Protein AF-A0A845VXQ9-F1 (afdb_monomer)

Structure (mmCIF, N/CA/C/O backbone):
data_AF-A0A845VXQ9-F1
#
_entry.id   AF-A0A845VXQ9-F1
#
loop_
_atom_site.group_PDB
_atom_site.id
_atom_site.type_symbol
_atom_site.label_atom_id
_atom_site.label_alt_id
_atom_site.label_comp_id
_atom_site.label_asym_id
_atom_site.label_entity_id
_atom_site.label_seq_id
_atom_site.pdbx_PDB_ins_code
_atom_site.Cartn_x
_atom_site.Cartn_y
_atom_site.Cartn_z
_atom_site.occupancy
_atom_site.B_iso_or_equiv
_atom_site.auth_seq_id
_atom_site.auth_comp_id
_atom_site.auth_asym_id
_atom_site.auth_atom_id
_atom_site.pdbx_PDB_model_num
ATOM 1 N N . MET A 1 1 ? 4.536 22.843 21.570 1.00 70.50 1 MET A N 1
ATOM 2 C CA . MET A 1 1 ? 4.381 21.376 21.478 1.00 70.50 1 MET A CA 1
ATOM 3 C C . MET A 1 1 ? 4.492 20.992 20.016 1.00 70.50 1 MET A C 1
ATOM 5 O O . MET A 1 1 ? 3.746 21.541 19.213 1.00 70.50 1 MET A O 1
ATOM 9 N N . THR A 1 2 ? 5.450 20.147 19.655 1.00 80.56 2 THR A N 1
ATOM 10 C CA . THR A 1 2 ? 5.570 19.576 18.306 1.00 80.56 2 THR A CA 1
ATOM 11 C C . THR A 1 2 ? 4.550 18.450 18.133 1.00 80.56 2 THR A C 1
ATOM 13 O O . THR A 1 2 ? 4.266 17.731 19.087 1.00 80.56 2 THR A O 1
ATOM 16 N N . LYS A 1 3 ? 3.961 18.326 16.939 1.00 85.75 3 LYS A N 1
ATOM 17 C CA . LYS A 1 3 ? 3.116 17.180 16.571 1.00 85.75 3 LYS A CA 1
ATOM 18 C C . LYS A 1 3 ? 3.962 16.131 15.864 1.00 85.75 3 LYS A C 1
ATOM 20 O O . LYS A 1 3 ? 4.796 16.485 15.034 1.00 85.75 3 LYS A O 1
ATOM 25 N N . GLU A 1 4 ? 3.687 14.872 16.166 1.00 93.25 4 GLU A N 1
ATOM 26 C CA . GLU A 1 4 ? 4.242 13.719 15.465 1.00 93.25 4 GLU A CA 1
ATOM 27 C C . GLU A 1 4 ? 3.219 13.155 14.481 1.00 93.25 4 GLU A C 1
ATOM 29 O O . GLU A 1 4 ? 2.010 13.216 14.722 1.00 93.25 4 GLU A O 1
ATOM 34 N N . TYR A 1 5 ? 3.721 12.600 13.381 1.00 91.19 5 TYR A N 1
ATOM 35 C CA . TYR A 1 5 ? 2.930 11.901 12.377 1.00 91.19 5 TYR A CA 1
ATOM 36 C C . TYR A 1 5 ? 3.658 10.625 11.974 1.00 91.19 5 TYR A C 1
ATOM 38 O O . TYR A 1 5 ? 4.884 10.612 11.861 1.00 91.19 5 TYR A O 1
ATOM 46 N N . TYR A 1 6 ? 2.882 9.576 11.727 1.00 89.38 6 TYR A N 1
ATOM 47 C CA . TYR A 1 6 ? 3.373 8.263 11.333 1.00 89.38 6 TYR A CA 1
ATOM 48 C C . TYR A 1 6 ? 2.843 7.928 9.942 1.00 89.38 6 TYR A C 1
ATOM 50 O O . TYR A 1 6 ? 1.680 8.192 9.637 1.00 89.38 6 TYR A O 1
ATOM 58 N N . GLY A 1 7 ? 3.708 7.359 9.107 1.00 88.81 7 GLY A N 1
ATOM 59 C CA . GLY A 1 7 ? 3.361 6.849 7.787 1.00 88.81 7 GLY A CA 1
ATOM 60 C C . GLY A 1 7 ? 3.631 5.353 7.721 1.00 88.81 7 GLY A C 1
ATOM 61 O O . GLY A 1 7 ? 4.651 4.884 8.224 1.00 88.81 7 GLY A O 1
ATOM 62 N N . PHE A 1 8 ? 2.725 4.619 7.083 1.00 88.31 8 PHE A N 1
ATOM 63 C CA . PHE A 1 8 ? 2.843 3.181 6.861 1.00 88.31 8 PHE A CA 1
ATOM 64 C C . PHE A 1 8 ? 2.778 2.904 5.362 1.00 88.31 8 PHE A C 1
ATOM 66 O O . PHE A 1 8 ? 2.008 3.540 4.647 1.00 88.31 8 PHE A O 1
ATOM 73 N N . SER A 1 9 ? 3.591 1.960 4.889 1.00 91.94 9 SER A N 1
ATOM 74 C CA . SER A 1 9 ? 3.578 1.522 3.493 1.00 91.94 9 SER A CA 1
ATOM 75 C C . SER A 1 9 ? 2.917 0.157 3.393 1.00 91.94 9 SER A C 1
ATOM 77 O O . SER A 1 9 ? 3.392 -0.794 4.014 1.00 91.94 9 SER A O 1
ATOM 79 N N . ALA A 1 10 ? 1.879 0.045 2.562 1.00 93.81 10 ALA A N 1
ATOM 80 C CA . ALA A 1 10 ? 1.177 -1.217 2.325 1.00 93.81 10 ALA A CA 1
ATOM 81 C C . ALA A 1 10 ? 2.106 -2.331 1.804 1.00 93.81 10 ALA A C 1
ATOM 83 O O . ALA A 1 10 ? 1.855 -3.505 2.039 1.00 93.81 10 ALA A O 1
ATOM 84 N N . ARG A 1 11 ? 3.219 -1.974 1.146 1.00 91.88 11 ARG A N 1
ATOM 85 C CA . ARG A 1 11 ? 4.220 -2.923 0.635 1.00 91.88 11 ARG A CA 1
ATOM 86 C C . ARG A 1 11 ? 4.997 -3.658 1.735 1.00 91.88 11 ARG A C 1
ATOM 88 O O . ARG A 1 11 ? 5.556 -4.715 1.470 1.00 91.88 11 ARG A O 1
ATOM 95 N N . LEU A 1 12 ? 5.097 -3.075 2.930 1.00 93.75 12 LEU A N 1
ATOM 96 C CA . LEU A 1 12 ? 5.926 -3.587 4.031 1.00 93.75 12 LEU A CA 1
ATOM 97 C C . LEU A 1 12 ? 5.115 -4.307 5.117 1.00 93.75 12 LEU A C 1
ATOM 99 O O . LEU A 1 12 ? 5.671 -4.654 6.155 1.00 93.75 12 LEU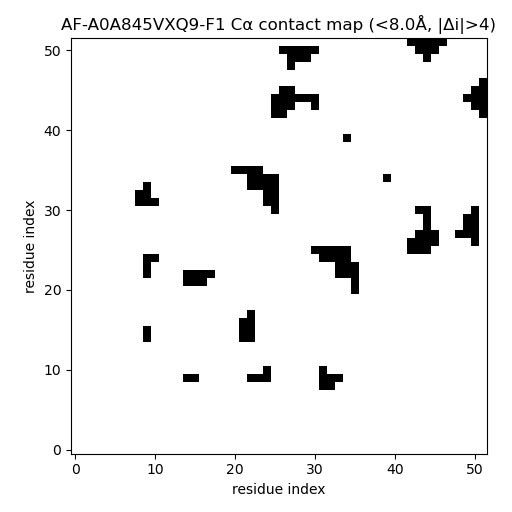 A O 1
ATOM 103 N N . MET A 1 13 ? 3.813 -4.487 4.906 1.00 94.56 13 MET A N 1
ATOM 104 C CA . MET A 1 13 ? 2.885 -5.054 5.883 1.00 94.56 13 MET A CA 1
ATOM 105 C C . MET A 1 13 ? 2.350 -6.397 5.388 1.00 94.56 13 MET A C 1
ATOM 107 O O . MET A 1 13 ? 2.256 -6.611 4.181 1.00 94.56 13 MET A O 1
ATOM 111 N N . ASP A 1 14 ? 1.929 -7.265 6.312 1.00 96.62 14 ASP A N 1
ATOM 112 C CA . ASP A 1 14 ? 1.272 -8.533 5.960 1.00 96.62 14 ASP A CA 1
ATOM 113 C C . ASP A 1 14 ? -0.086 -8.300 5.273 1.00 96.62 14 ASP A C 1
ATOM 115 O O . ASP A 1 14 ? -0.462 -9.038 4.364 1.00 96.62 14 ASP A O 1
ATOM 119 N N . ALA A 1 15 ? -0.823 -7.264 5.698 1.00 96.00 15 ALA A N 1
ATOM 120 C CA . ALA A 1 15 ? -2.064 -6.831 5.064 1.00 96.00 15 ALA A CA 1
ATOM 121 C C . ALA A 1 15 ? -2.417 -5.373 5.406 1.00 96.00 15 ALA A C 1
ATOM 123 O O . ALA A 1 15 ? -2.165 -4.897 6.515 1.00 96.00 15 ALA A O 1
ATOM 124 N N . CYS A 1 16 ? -3.049 -4.676 4.462 1.00 96.12 16 CYS A N 1
ATOM 125 C CA . CYS A 1 16 ? -3.670 -3.366 4.662 1.00 96.12 16 CYS A CA 1
ATOM 126 C C . CYS A 1 16 ? -5.044 -3.361 3.989 1.00 96.12 16 CYS A C 1
ATOM 128 O O . CYS A 1 16 ? -5.174 -3.808 2.852 1.00 96.12 16 CYS A O 1
ATOM 130 N N . TYR A 1 17 ? -6.054 -2.844 4.683 1.00 96.50 17 TYR A N 1
ATOM 131 C CA . TYR A 1 17 ? 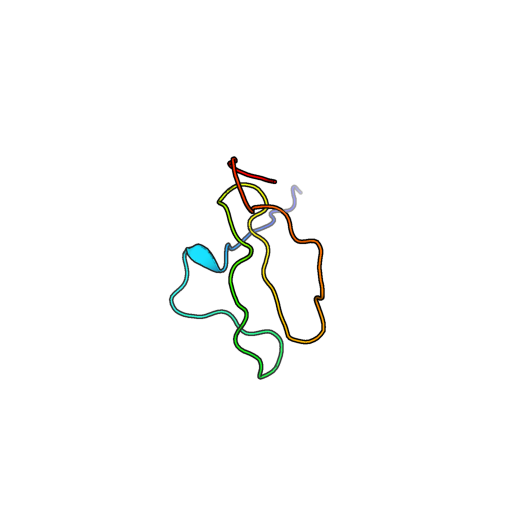-7.428 -2.807 4.191 1.00 96.50 17 TYR A CA 1
ATOM 132 C C . TYR A 1 17 ? -7.950 -1.373 4.189 1.00 96.50 17 TYR A C 1
ATOM 134 O O . TYR A 1 17 ? -7.654 -0.601 5.105 1.00 96.50 17 TYR A O 1
ATOM 142 N N . VAL A 1 18 ? -8.722 -1.032 3.161 1.00 94.50 18 VAL A N 1
ATOM 143 C CA . VAL A 1 18 ? -9.613 0.132 3.161 1.00 94.50 18 VAL A CA 1
ATOM 144 C C . VAL A 1 18 ? -11.025 -0.428 3.213 1.00 94.50 18 VAL A C 1
ATOM 146 O O . VAL A 1 18 ? -11.436 -1.146 2.304 1.00 94.50 18 VAL A O 1
ATOM 149 N N . ASP A 1 19 ? -11.729 -0.152 4.308 1.00 94.12 19 ASP A N 1
ATOM 150 C CA . ASP A 1 19 ? -12.940 -0.881 4.690 1.00 94.12 19 ASP A CA 1
ATOM 151 C C . ASP A 1 19 ? -12.681 -2.403 4.690 1.00 94.12 19 ASP A C 1
ATOM 153 O O . ASP A 1 19 ? -11.742 -2.865 5.341 1.00 94.12 19 ASP A O 1
ATOM 157 N N . ASP A 1 20 ? -13.474 -3.171 3.941 1.00 96.06 20 ASP A N 1
ATOM 158 C CA . ASP A 1 20 ? -13.331 -4.624 3.789 1.00 96.06 20 ASP A CA 1
ATOM 159 C C . ASP A 1 20 ? -12.489 -5.024 2.555 1.00 96.06 20 ASP A C 1
ATOM 161 O O . ASP A 1 20 ? -12.377 -6.208 2.226 1.00 96.06 20 ASP A O 1
ATOM 165 N N . GLU A 1 21 ? -11.900 -4.061 1.838 1.00 97.56 21 GLU A N 1
ATOM 166 C CA . GLU A 1 21 ? -11.113 -4.314 0.630 1.00 97.56 21 GLU A CA 1
ATOM 167 C C . GLU A 1 21 ? -9.614 -4.387 0.937 1.00 97.56 21 GLU A C 1
ATOM 169 O O . GLU A 1 21 ? -9.009 -3.424 1.415 1.00 97.56 21 GLU A O 1
ATOM 174 N N . LEU A 1 22 ? -8.996 -5.530 0.621 1.00 97.06 22 LEU A N 1
ATOM 175 C CA . LEU A 1 22 ? -7.543 -5.680 0.668 1.00 97.06 22 LEU A CA 1
ATOM 176 C C . LEU A 1 22 ? -6.911 -4.808 -0.420 1.00 97.06 22 LEU A C 1
ATOM 178 O O . LEU A 1 22 ? -7.155 -5.017 -1.610 1.00 97.06 22 LEU A O 1
ATOM 182 N N . VAL A 1 23 ? -6.066 -3.861 -0.017 1.00 95.12 23 VAL A N 1
ATOM 183 C CA . VA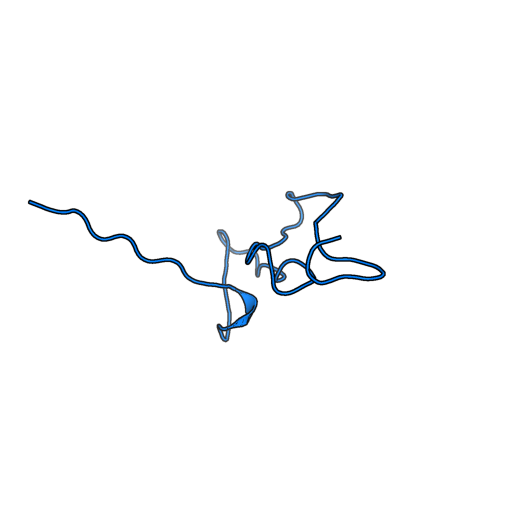L A 1 23 ? -5.425 -2.953 -0.971 1.00 95.12 23 VAL A CA 1
ATOM 184 C C . VAL A 1 23 ? -4.250 -3.632 -1.668 1.00 95.12 23 VAL A C 1
ATOM 186 O O . VAL A 1 23 ? -3.495 -4.392 -1.059 1.00 95.12 23 VAL A O 1
ATOM 189 N N . THR A 1 24 ? -4.036 -3.307 -2.940 1.00 93.31 24 THR A N 1
ATOM 190 C CA . THR A 1 24 ? -2.821 -3.708 -3.662 1.00 93.31 24 THR A CA 1
ATOM 191 C C . THR A 1 24 ? -1.782 -2.595 -3.547 1.00 93.31 24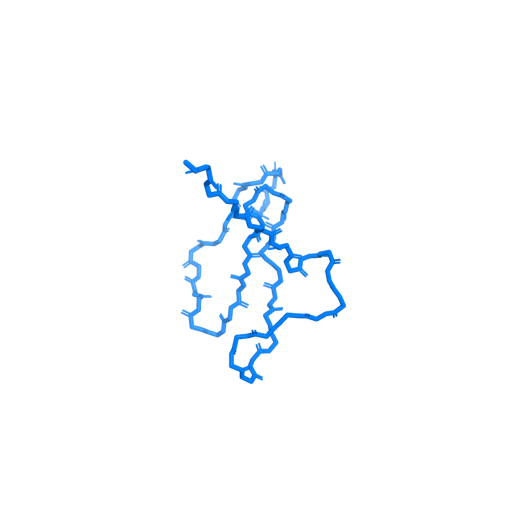 THR A C 1
ATOM 193 O O . THR A 1 24 ? -2.104 -1.459 -3.888 1.00 93.31 24 THR A O 1
ATOM 196 N N . PRO A 1 25 ? -0.541 -2.844 -3.096 1.00 91.25 25 PRO A N 1
ATOM 197 C CA . PRO A 1 25 ? 0.492 -1.813 -3.094 1.00 91.25 25 PRO A CA 1
ATOM 198 C C . PRO A 1 25 ? 0.696 -1.229 -4.497 1.00 91.25 25 PRO A C 1
ATOM 200 O O . PRO A 1 25 ? 0.763 -1.970 -5.480 1.00 91.25 25 PRO A O 1
ATOM 203 N N . GLN A 1 26 ? 0.796 0.097 -4.592 1.00 88.56 26 GLN A N 1
ATOM 204 C CA . GLN A 1 26 ? 1.073 0.770 -5.858 1.00 88.56 26 GLN A CA 1
ATOM 205 C C . GLN A 1 26 ? 2.411 0.259 -6.425 1.00 88.56 26 GLN A C 1
ATOM 207 O O . GLN A 1 26 ? 3.379 0.163 -5.666 1.00 88.56 26 GLN A O 1
ATOM 212 N N . PRO A 1 27 ? 2.491 -0.063 -7.730 1.00 81.25 27 PRO A N 1
ATOM 213 C CA . PRO A 1 27 ? 3.732 -0.506 -8.357 1.00 81.25 27 PRO A CA 1
ATOM 214 C C . PRO A 1 27 ? 4.905 0.467 -8.143 1.00 81.25 27 PRO A C 1
ATOM 216 O O . PRO A 1 27 ? 4.726 1.687 -8.136 1.00 81.25 27 PRO A O 1
ATOM 219 N N . GLY A 1 28 ? 6.117 -0.076 -7.990 1.00 79.69 28 GLY A N 1
ATOM 220 C CA . GLY A 1 28 ? 7.329 0.683 -7.661 1.00 79.69 28 GLY A CA 1
ATOM 221 C C . GLY A 1 28 ? 7.480 0.995 -6.164 1.00 79.69 28 GLY A C 1
ATOM 222 O O . GLY A 1 28 ? 6.622 0.686 -5.346 1.00 79.69 28 GLY A O 1
ATOM 223 N N . GLU A 1 29 ? 8.610 1.595 -5.779 1.00 80.50 29 GLU A N 1
ATOM 224 C CA . GLU A 1 29 ? 8.922 1.863 -4.359 1.00 8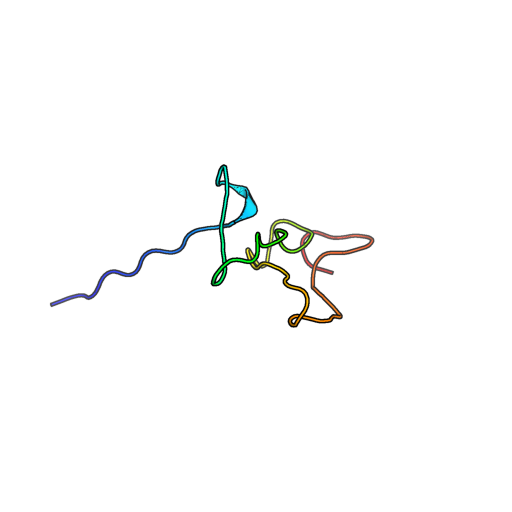0.50 29 GLU A CA 1
ATOM 225 C C . GLU A 1 29 ? 8.829 3.346 -3.972 1.00 80.50 29 GLU A C 1
ATOM 227 O O . GLU A 1 29 ? 9.001 3.693 -2.807 1.00 80.50 29 GLU A O 1
ATOM 232 N N . PHE A 1 30 ? 8.553 4.231 -4.934 1.00 81.56 30 PHE A N 1
ATOM 233 C CA . PHE A 1 30 ? 8.703 5.673 -4.737 1.00 81.56 30 PHE A CA 1
ATOM 234 C C . PHE A 1 30 ? 7.499 6.336 -4.052 1.00 81.56 30 PHE A C 1
ATOM 236 O O . PHE A 1 30 ? 7.679 7.131 -3.135 1.00 81.56 30 PHE A O 1
ATOM 243 N N . TYR A 1 31 ? 6.269 6.026 -4.479 1.00 81.69 31 TYR A N 1
ATOM 244 C CA . TYR A 1 31 ? 5.076 6.748 -4.010 1.00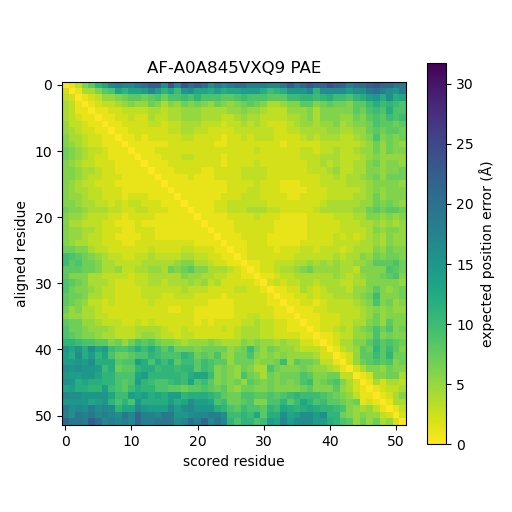 81.69 31 TYR A CA 1
ATOM 245 C C . TYR A 1 31 ? 4.434 6.142 -2.759 1.00 81.69 31 TYR A C 1
ATOM 247 O O . TYR A 1 31 ? 3.658 6.819 -2.093 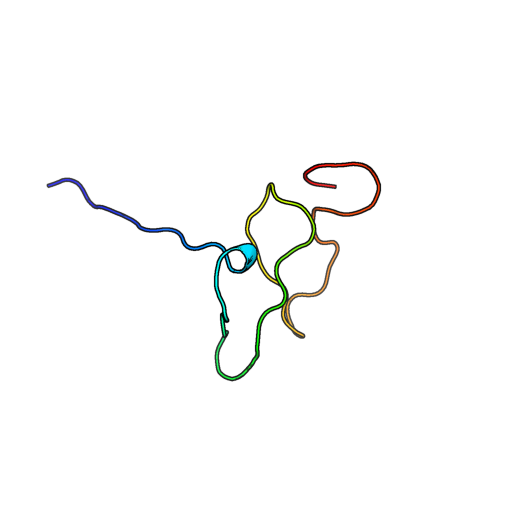1.00 81.69 31 TYR A O 1
ATOM 255 N N . GLY A 1 32 ? 4.756 4.888 -2.421 1.00 86.75 32 GLY A N 1
ATOM 256 C CA . GLY A 1 32 ? 4.269 4.222 -1.207 1.00 86.75 32 GLY A CA 1
ATOM 257 C C . GLY A 1 32 ? 2.744 4.077 -1.106 1.00 86.75 32 GLY A C 1
ATOM 258 O O . GLY A 1 32 ? 2.252 3.741 -0.030 1.00 86.75 32 GLY A O 1
ATOM 259 N N . GLY A 1 33 ? 2.014 4.343 -2.193 1.00 89.75 33 GLY A N 1
ATOM 260 C CA . GLY A 1 33 ? 0.560 4.301 -2.243 1.00 89.75 33 GLY A CA 1
ATOM 261 C C . GLY A 1 33 ? 0.001 2.889 -2.384 1.00 89.75 33 GLY A C 1
ATOM 262 O O . GLY A 1 33 ? 0.715 1.884 -2.314 1.00 89.75 33 GLY A O 1
ATOM 263 N N . TRP A 1 34 ? -1.305 2.824 -2.608 1.00 91.81 34 TRP A N 1
ATOM 264 C CA . TRP A 1 34 ? -2.055 1.590 -2.788 1.00 91.81 34 TRP A CA 1
ATOM 265 C C . TRP A 1 34 ? -3.218 1.794 -3.760 1.00 91.81 34 TRP A C 1
ATOM 267 O O . TRP A 1 34 ? -3.624 2.920 -4.043 1.00 91.81 34 TRP A O 1
ATOM 277 N N . ILE A 1 35 ? -3.740 0.681 -4.257 1.00 91.44 35 ILE A N 1
ATOM 278 C CA . ILE A 1 35 ? -4.787 0.570 -5.263 1.00 91.44 35 ILE A CA 1
ATOM 279 C C . ILE A 1 35 ? -5.964 -0.203 -4.663 1.00 91.44 35 ILE A C 1
ATOM 281 O O . ILE A 1 35 ? -5.767 -1.190 -3.949 1.00 91.44 35 ILE A O 1
ATOM 285 N N . THR A 1 36 ? -7.170 0.246 -4.990 1.00 93.75 36 THR A N 1
ATOM 286 C CA . THR A 1 36 ? -8.462 -0.413 -4.750 1.00 93.75 36 THR A CA 1
ATOM 287 C C . THR A 1 36 ? -9.255 -0.421 -6.057 1.00 93.75 36 THR A C 1
ATOM 289 O O . THR A 1 36 ? -8.849 0.217 -7.029 1.00 93.75 36 THR A O 1
ATOM 292 N N . LYS A 1 37 ? -10.411 -1.084 -6.098 1.00 92.19 37 LYS A N 1
ATOM 293 C CA . LYS A 1 37 ? -11.325 -1.093 -7.253 1.00 92.19 37 LYS A CA 1
ATOM 294 C C . LYS A 1 37 ? -11.733 0.316 -7.709 1.00 92.19 37 LYS A C 1
ATOM 296 O O . LYS A 1 37 ? -12.001 0.523 -8.888 1.00 92.19 37 LYS A O 1
ATOM 301 N N . ASP A 1 38 ? -11.783 1.260 -6.768 1.00 91.50 38 ASP A N 1
ATOM 302 C CA . ASP A 1 38 ? -12.229 2.637 -6.990 1.00 91.50 38 ASP A CA 1
ATOM 303 C C . ASP A 1 38 ? -11.056 3.576 -7.322 1.00 91.50 38 ASP A C 1
ATOM 305 O O . ASP A 1 38 ? -11.246 4.642 -7.911 1.00 91.50 38 ASP A O 1
ATOM 309 N N . ILE A 1 39 ? -9.825 3.181 -6.982 1.00 88.62 39 ILE A N 1
ATOM 310 C CA . ILE A 1 39 ? -8.600 3.886 -7.361 1.00 88.62 39 ILE A CA 1
ATOM 311 C C . ILE A 1 39 ? -8.182 3.332 -8.722 1.00 88.62 39 ILE A C 1
ATOM 313 O O . ILE A 1 39 ? -7.550 2.287 -8.789 1.00 88.62 39 ILE A O 1
ATOM 317 N N . VAL A 1 40 ? -8.558 4.018 -9.808 1.00 80.62 40 VAL A N 1
ATOM 318 C CA . VAL A 1 40 ? -8.300 3.609 -11.204 1.00 80.62 40 VAL A CA 1
ATOM 319 C C . VAL A 1 40 ? -7.310 4.573 -11.876 1.00 80.62 40 VAL A C 1
ATOM 321 O O . VAL A 1 40 ? -7.393 5.784 -11.685 1.00 80.62 40 VAL A O 1
ATOM 324 N N . GLY A 1 41 ? -6.337 4.021 -12.611 1.00 74.94 41 GLY A N 1
ATOM 325 C CA . GLY A 1 41 ? -5.092 4.689 -13.016 1.00 74.94 41 GLY A CA 1
ATOM 326 C C . GLY A 1 41 ? -5.195 5.769 -14.108 1.00 74.94 41 GLY A C 1
ATOM 327 O O . GLY A 1 41 ? -6.284 6.051 -14.612 1.00 74.94 41 GLY A O 1
ATOM 328 N N . PRO A 1 42 ? -4.048 6.374 -14.496 1.00 69.19 42 PRO A N 1
ATOM 329 C CA . PRO A 1 42 ? -2.698 5.799 -14.395 1.00 69.19 42 PRO A CA 1
ATOM 330 C C . PRO A 1 42 ? -2.076 5.899 -12.995 1.00 69.19 42 PRO A C 1
ATOM 332 O O . PRO A 1 42 ? -2.170 6.930 -12.329 1.00 69.19 42 PRO A O 1
ATOM 335 N N . PHE A 1 43 ? -1.415 4.826 -12.559 1.00 73.56 43 PHE A N 1
ATOM 336 C CA . PHE A 1 43 ? -0.680 4.775 -11.294 1.00 73.56 43 PHE A CA 1
ATOM 337 C C . PHE A 1 43 ? 0.812 4.869 -11.568 1.00 73.56 43 PHE A C 1
ATOM 339 O O . PHE A 1 43 ? 1.295 4.251 -12.504 1.00 73.56 43 PHE A O 1
ATOM 346 N N . LYS A 1 44 ? 1.547 5.578 -10.715 1.00 69.31 44 LYS A N 1
ATOM 347 C CA . LYS A 1 44 ? 3.012 5.632 -10.801 1.00 69.31 44 LYS A CA 1
ATOM 348 C C . LYS A 1 44 ? 3.643 4.512 -9.948 1.00 69.31 44 LYS A C 1
ATOM 350 O O . LYS A 1 44 ? 3.683 4.685 -8.736 1.00 69.31 44 LYS A O 1
ATOM 355 N N . GLY A 1 45 ? 4.011 3.323 -10.429 1.00 66.25 45 GLY A N 1
ATOM 356 C CA . GLY A 1 45 ? 5.329 3.066 -11.022 1.00 66.25 45 GLY A CA 1
ATOM 357 C C . GLY A 1 45 ? 5.411 1.811 -11.915 1.00 66.25 45 GLY A C 1
ATOM 358 O O . GLY A 1 45 ? 5.567 0.703 -11.417 1.00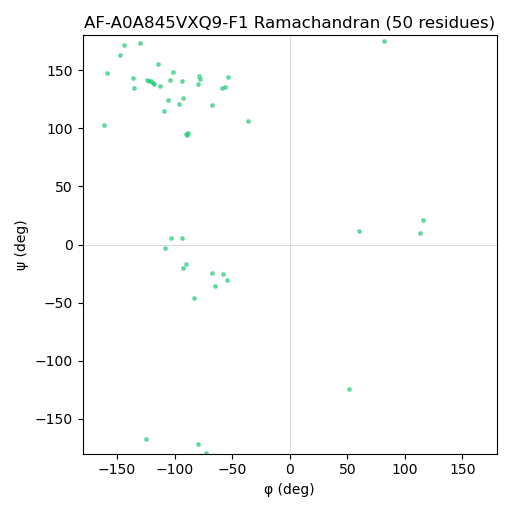 66.25 45 GLY A O 1
ATOM 359 N N . GLU A 1 46 ? 5.411 1.978 -13.221 1.00 60.06 46 GLU A N 1
ATOM 360 C CA . GLU A 1 46 ? 5.214 0.994 -14.278 1.00 60.06 46 GLU A CA 1
ATOM 361 C C . GLU A 1 46 ? 6.432 1.041 -15.276 1.00 60.06 46 GLU A C 1
ATOM 363 O O . GLU A 1 46 ? 7.488 1.558 -14.879 1.00 60.06 46 GLU A O 1
ATOM 368 N N . PRO A 1 47 ? 6.426 0.434 -16.495 1.00 64.19 47 PRO A N 1
ATOM 369 C CA . PRO A 1 47 ? 7.634 0.207 -17.306 1.00 64.19 47 PRO A CA 1
ATOM 370 C C . PRO A 1 47 ? 8.759 1.268 -17.304 1.00 64.19 47 PRO A C 1
ATOM 372 O O . PRO A 1 47 ? 8.711 2.283 -17.995 1.00 64.19 47 PRO A O 1
ATOM 375 N N . GLY A 1 48 ? 9.864 0.936 -16.618 1.00 65.12 48 GLY A N 1
ATOM 376 C CA . GLY A 1 48 ? 11.178 1.577 -16.780 1.00 65.12 48 GLY A CA 1
ATOM 377 C C . GLY A 1 48 ? 11.715 2.389 -15.595 1.00 65.12 48 GLY A C 1
ATOM 378 O O . GLY A 1 48 ? 12.714 3.085 -15.763 1.00 65.12 48 GLY A O 1
ATOM 379 N N . THR A 1 49 ? 11.110 2.333 -14.404 1.00 59.59 49 THR A N 1
ATOM 380 C CA . THR A 1 49 ? 11.486 3.226 -13.284 1.00 59.59 49 THR A CA 1
ATOM 381 C C . THR A 1 49 ? 11.435 2.612 -11.881 1.00 59.59 49 THR A C 1
ATOM 383 O O . THR A 1 49 ? 10.847 1.559 -11.651 1.00 59.59 49 THR A O 1
ATOM 386 N N . MET A 1 50 ? 11.957 3.402 -10.925 1.00 57.81 50 MET A N 1
ATOM 387 C CA . MET A 1 50 ? 11.300 3.704 -9.645 1.00 57.81 50 MET A CA 1
ATOM 388 C C . MET A 1 50 ? 10.412 4.974 -9.825 1.00 57.81 50 MET A C 1
ATOM 390 O O . MET A 1 50 ? 10.927 6.088 -9.762 1.00 57.81 50 MET A O 1
ATOM 394 N N . GLY A 1 51 ? 9.108 4.829 -10.123 1.00 60.69 51 GLY A N 1
ATOM 395 C CA . GLY A 1 51 ? 8.113 5.930 -10.130 1.00 60.69 51 GLY A CA 1
ATOM 396 C C . GLY A 1 51 ? 7.408 6.367 -11.447 1.00 60.69 51 GLY A C 1
ATOM 397 O O . GLY A 1 51 ? 6.930 7.502 -11.472 1.00 60.69 51 GLY A O 1
ATOM 398 N N . TRP A 1 52 ? 7.337 5.543 -12.503 1.00 59.12 52 TRP A N 1
ATOM 399 C CA . TRP A 1 52 ? 6.683 5.782 -13.820 1.00 59.12 52 TRP A CA 1
AT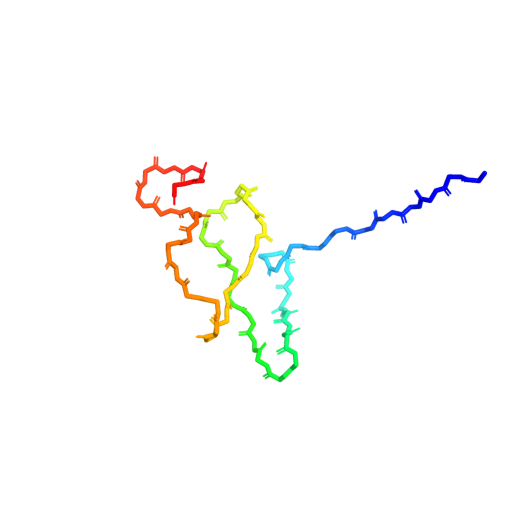OM 400 C C . TRP A 1 52 ? 5.176 5.621 -13.767 1.00 59.12 52 TRP A C 1
ATOM 402 O O . TRP A 1 52 ? 4.719 4.516 -13.442 1.00 59.12 52 TRP A O 1
#

Solvent-accessible surface area (backbone atoms only — not comparable to full-atom values): 3496 Å² total; per-residue (Å²): 135,88,85,86,86,87,86,80,46,51,78,82,44,98,75,46,62,62,86,94,42,76,48,42,51,37,48,48,76,67,71,53,45,67,34,48,95,84,59,71,76,93,66,51,17,42,100,90,53,79,47,61

Secondary structure (DSSP, 8-state):
-PPP-----GGGSS--EETTEEPEEPSSSSS--EE-TT--S--S--TTSS--

pLDDT: mean 84.18, std 12.09, range [57.81, 97.56]

Foldseek 3Di:
DDDDDDDDACVVDPFDDDVPFTWAGFPADPPSDTDDPPRDDPTFDDPDDRTD

Sequence (52 aa):
MTKEYYGFSARLMDACYVDDELVTPQPGEFYGGWITKDIVGPFKGEPGTMGW

Mean predicted aligned error: 5.3 Å

Radius of gyration: 12.97 Å; Cα contacts (8 Å, |Δi|>4): 69; chains: 1; bounding box: 25×30×39 Å